Protein AF-A0A7S3MYE1-F1 (afdb_monomer)

Secondary structure (DSSP, 8-state):
---TTPPPTT-TT---SS-EEEE-S---GGGEEE-SS-TT-EEE---TT-EEEETHHHHHHHHHHTTEETTSSSTT--EE-GGGSPPHHHHHHHHHHHHHHHHHHHSPPP-

Foldseek 3Di:
DPDPPDDPPPPLPDDDPFAFDFALLAPAPVQWDADPVDRVDIDGDDSVVTDGDTPVNNLVNHLLNQQWDCAVPHDRDIDGDPVRRDDPVRSVVSVVVVVVVCCVPPRDDDD

InterPro domains:
  IPR011009 Protein kinase-like domain superfamily [SSF56112] (16-104)

Nearest PDB structures (foldseek):
  2cko-assembly1_A  TM=8.639E-01  e=6.666E-05  Homo sapiens
  4da5-assembly1_B  TM=8.376E-01  e=7.583E-05  Homo sapiens
  2ig7-assembly1_B  TM=8.451E-01  e=2.750E-04  Homo sapiens
  3feg-assembly1_A-2  TM=8.734E-01  e=5.958E-04  Homo sapiens
  3lq3-assembly1_A-2  TM=8.688E-01  e=8.223E-04  Homo sapiens

Sequence (111 aa):
IPKQNKPSRFDPSYINEFPNVLTHNDCHQNNIMMSTRNNLDFILIDFEYAGWNPMAMDVACYINETMNDNSYPGDNGIKWYLTNLMTLREQEEFIKTYLKQYFLNYMPQKE

Structure (mmCIF, N/CA/C/O backbone):
data_AF-A0A7S3MYE1-F1
#
_entry.id   AF-A0A7S3MYE1-F1
#
loop_
_atom_site.group_PDB
_atom_site.id
_atom_site.type_symbol
_atom_site.label_atom_id
_atom_site.label_alt_id
_atom_site.label_comp_id
_atom_site.label_asym_id
_atom_site.label_entity_id
_atom_site.label_seq_id
_atom_site.pdbx_PDB_ins_code
_atom_site.Cartn_x
_atom_site.Cartn_y
_atom_site.Cartn_z
_atom_site.occupancy
_atom_site.B_iso_or_equiv
_atom_site.auth_seq_id
_atom_site.auth_comp_id
_atom_site.auth_asym_id
_atom_site.auth_atom_id
_atom_site.pdbx_PDB_model_num
ATOM 1 N N . ILE A 1 1 ? 10.207 22.546 23.606 1.00 39.53 1 ILE A N 1
ATOM 2 C CA . ILE A 1 1 ? 9.241 23.671 23.681 1.00 39.53 1 ILE A CA 1
ATOM 3 C C . ILE A 1 1 ? 7.837 23.077 23.588 1.00 39.53 1 ILE A C 1
ATOM 5 O O . ILE A 1 1 ? 7.525 22.507 22.545 1.00 39.53 1 ILE A O 1
ATOM 9 N N . PRO A 1 2 ? 7.019 23.108 24.651 1.00 31.72 2 PRO A N 1
ATOM 10 C CA . PRO A 1 2 ? 5.644 22.627 24.584 1.00 31.72 2 PRO A CA 1
ATOM 11 C C . PRO A 1 2 ? 4.857 23.581 23.680 1.00 31.72 2 PRO A C 1
ATOM 13 O O . PRO A 1 2 ? 4.747 24.767 23.979 1.00 31.72 2 PRO A O 1
ATOM 16 N N . LYS A 1 3 ? 4.362 23.090 22.540 1.00 45.97 3 LYS A N 1
ATOM 17 C CA . LYS A 1 3 ? 3.501 23.882 21.653 1.00 45.97 3 LYS A CA 1
ATOM 18 C C . LYS A 1 3 ? 2.119 23.977 22.305 1.00 45.97 3 LYS A C 1
ATOM 20 O O . LYS A 1 3 ? 1.368 23.004 22.283 1.00 45.97 3 LYS A O 1
ATOM 25 N N . GLN A 1 4 ? 1.827 25.119 22.926 1.00 45.72 4 GLN A N 1
ATOM 26 C CA . GLN A 1 4 ? 0.470 25.506 23.321 1.00 45.72 4 GLN A CA 1
ATOM 27 C C . GLN A 1 4 ? -0.442 25.419 22.079 1.00 45.72 4 GLN A C 1
ATOM 29 O O . GLN A 1 4 ? 0.008 25.747 20.982 1.00 45.72 4 GLN A O 1
ATOM 34 N N . ASN A 1 5 ? -1.680 24.941 22.249 1.00 54.69 5 ASN A N 1
ATOM 35 C CA . ASN A 1 5 ? -2.695 24.664 21.208 1.00 54.69 5 ASN A CA 1
ATOM 36 C C . ASN A 1 5 ? -2.668 23.284 20.528 1.00 54.69 5 ASN A C 1
ATOM 38 O O . ASN A 1 5 ? -3.237 23.134 19.449 1.00 54.69 5 ASN A O 1
ATOM 42 N N . LYS A 1 6 ? -2.078 22.247 21.134 1.00 49.06 6 LYS A N 1
ATOM 43 C CA . LYS A 1 6 ? -2.459 20.882 20.738 1.00 49.06 6 LYS A CA 1
ATOM 44 C C . LYS A 1 6 ? -3.740 20.499 21.486 1.00 49.06 6 LYS A C 1
ATOM 46 O O . LYS A 1 6 ? -3.702 20.529 22.719 1.00 49.06 6 LYS A O 1
ATOM 51 N N . PRO A 1 7 ? -4.845 20.164 20.792 1.00 50.69 7 PRO A N 1
ATOM 52 C CA . PRO A 1 7 ? -6.006 19.577 21.448 1.00 50.69 7 PRO A CA 1
ATOM 53 C C . PRO A 1 7 ? -5.544 18.367 22.256 1.00 50.69 7 PRO A C 1
ATOM 55 O O . PRO A 1 7 ? -4.551 17.712 21.909 1.00 50.69 7 PRO A O 1
ATOM 58 N N . SER A 1 8 ? -6.201 18.134 23.393 1.00 48.19 8 SER A N 1
ATOM 59 C CA . SER A 1 8 ? -5.836 17.021 24.262 1.00 48.19 8 SER A CA 1
ATOM 60 C C . SER A 1 8 ? -5.805 15.747 23.413 1.00 48.19 8 SER A C 1
ATOM 62 O O . SER A 1 8 ? -6.677 15.549 22.569 1.00 48.19 8 SER A O 1
ATOM 64 N N . ARG A 1 9 ? -4.807 14.880 23.624 1.00 48.88 9 ARG A N 1
ATOM 65 C CA . ARG A 1 9 ? -4.650 13.598 22.903 1.00 48.88 9 ARG A CA 1
ATOM 66 C C . ARG A 1 9 ? -5.900 12.696 22.963 1.00 48.88 9 ARG A C 1
ATOM 68 O O . ARG A 1 9 ? -5.924 11.675 22.291 1.00 48.88 9 ARG A O 1
ATOM 75 N N . PHE A 1 10 ? -6.885 13.072 23.778 1.00 52.28 10 PHE A N 1
ATOM 76 C CA . PHE A 1 10 ? -8.101 12.346 24.102 1.00 52.28 10 PHE A CA 1
ATOM 77 C C . PHE A 1 10 ? -9.366 13.197 23.916 1.00 52.28 10 PHE A C 1
ATOM 79 O O . PHE A 1 10 ? -10.392 12.850 24.486 1.00 52.28 10 PHE A O 1
ATOM 86 N N . ASP A 1 11 ? -9.313 14.316 23.180 1.00 62.06 11 ASP A N 1
ATOM 87 C CA . ASP A 1 11 ? -10.533 15.024 22.779 1.00 62.06 11 ASP A CA 1
ATOM 88 C C . ASP A 1 11 ? -11.254 14.188 21.708 1.00 62.06 11 ASP A C 1
ATOM 90 O O . ASP A 1 11 ? -10.748 14.096 20.587 1.00 62.06 11 ASP A O 1
ATOM 94 N N . PRO A 1 12 ? -12.418 13.580 22.008 1.00 59.50 12 PRO A N 1
ATOM 95 C CA . PRO A 1 12 ? -13.128 12.734 21.050 1.00 59.50 12 PRO A CA 1
ATOM 96 C C . PRO A 1 12 ? -13.668 13.526 19.852 1.00 59.50 12 PRO A C 1
ATOM 98 O O . PRO A 1 12 ? -14.007 12.942 18.826 1.00 59.50 12 PRO A O 1
ATOM 101 N N . SER A 1 13 ? -13.766 14.855 19.974 1.00 66.88 13 SER A N 1
ATOM 102 C CA . SER A 1 13 ? -14.210 15.744 18.900 1.00 66.88 13 SER A CA 1
ATOM 103 C C . SER A 1 13 ? -13.078 16.156 17.953 1.00 66.88 13 SER A C 1
ATOM 105 O O . SER A 1 13 ? -13.348 16.645 16.852 1.00 66.88 13 SER A O 1
ATOM 107 N N . TYR A 1 14 ? -11.818 15.929 18.343 1.00 69.06 14 TYR A N 1
ATOM 108 C CA . TYR A 1 14 ? -10.657 16.250 17.525 1.00 69.06 14 TYR A CA 1
ATOM 109 C C . TYR A 1 14 ? -10.366 15.139 16.514 1.00 69.06 14 TYR A C 1
ATOM 111 O O . TYR A 1 14 ? -9.882 14.060 16.853 1.00 69.06 14 TYR A O 1
ATOM 119 N N . ILE A 1 15 ? -10.601 15.441 15.238 1.00 69.38 15 ILE A N 1
ATOM 120 C CA . ILE A 1 15 ? -10.188 14.585 14.128 1.00 69.38 15 ILE A CA 1
ATOM 121 C C . ILE A 1 15 ? -8.760 14.975 13.749 1.00 69.38 15 ILE A C 1
ATOM 123 O O . ILE A 1 15 ? -8.517 16.063 13.229 1.00 69.38 15 ILE A O 1
ATOM 127 N N . ASN A 1 16 ? -7.803 14.084 14.010 1.00 74.06 16 ASN A N 1
ATOM 128 C CA . ASN A 1 16 ? -6.466 14.231 13.454 1.00 74.06 16 ASN A CA 1
ATOM 129 C C . ASN A 1 16 ? -6.491 13.778 11.989 1.00 74.06 16 ASN A C 1
ATOM 131 O O . ASN A 1 16 ? -6.605 12.586 11.722 1.00 74.06 16 ASN A O 1
ATOM 135 N N . GLU A 1 17 ? -6.364 14.725 11.061 1.00 73.12 17 GLU A N 1
ATOM 136 C CA . GLU A 1 17 ? -6.299 14.467 9.613 1.00 73.12 17 GLU A CA 1
ATOM 137 C C . GLU A 1 17 ? -5.085 13.606 9.218 1.00 73.12 17 GLU A C 1
ATOM 139 O O . GLU A 1 17 ? -5.113 12.928 8.194 1.00 73.12 17 GLU A O 1
ATOM 144 N N . PHE A 1 18 ? -4.039 13.589 10.054 1.00 79.00 18 PHE A N 1
ATOM 145 C CA . PHE A 1 18 ? -2.818 12.806 9.864 1.00 79.00 18 PHE A CA 1
ATOM 146 C C . PHE A 1 18 ? -2.522 11.975 11.123 1.00 79.00 18 PHE A C 1
ATOM 148 O O . PHE A 1 18 ? -1.613 12.301 11.9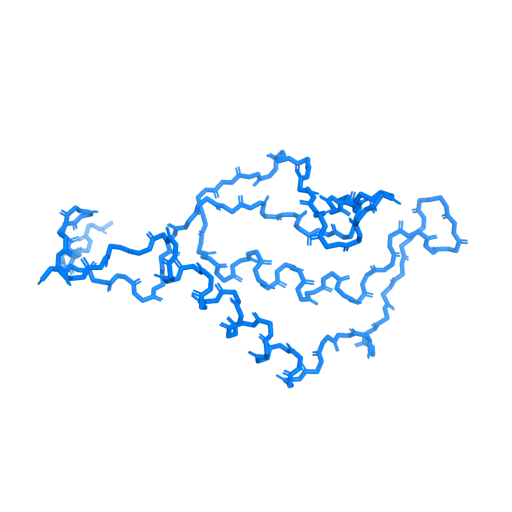01 1.00 79.00 18 PHE A O 1
ATOM 155 N N . PRO A 1 19 ? -3.319 10.924 11.394 1.00 85.75 19 PRO A N 1
ATOM 156 C CA . PRO A 1 19 ? -3.169 10.129 12.598 1.00 85.75 19 PRO A CA 1
ATO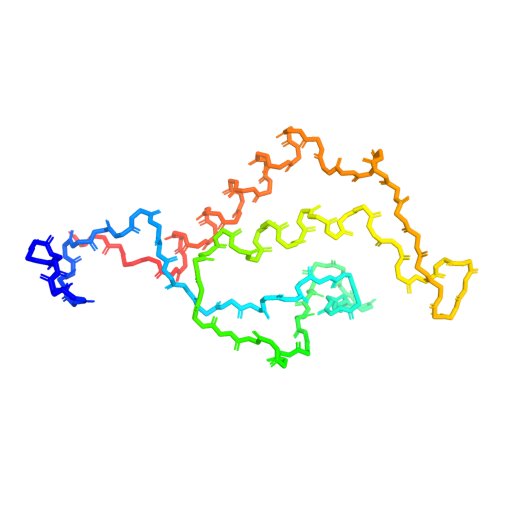M 157 C C . PRO A 1 19 ? -1.870 9.324 12.572 1.00 85.75 19 PRO A C 1
ATOM 159 O O . PRO A 1 19 ? -1.470 8.763 11.547 1.00 85.75 19 PRO A O 1
ATOM 162 N N . ASN A 1 20 ? -1.238 9.234 13.743 1.00 90.62 20 ASN A N 1
ATOM 163 C CA . ASN A 1 20 ? -0.263 8.184 13.988 1.00 90.62 20 ASN A CA 1
ATOM 164 C C . ASN A 1 20 ? -1.034 6.905 14.308 1.00 90.62 20 ASN A C 1
ATOM 166 O O . ASN A 1 20 ? -1.874 6.903 15.209 1.00 90.62 20 ASN A O 1
ATOM 170 N N . VAL A 1 21 ? -0.731 5.839 13.583 1.00 91.38 21 VAL A N 1
ATOM 171 C CA . VAL A 1 21 ? -1.329 4.513 13.751 1.00 91.38 21 VAL A CA 1
ATOM 172 C C . VAL A 1 21 ? -0.233 3.508 14.081 1.00 91.38 21 VAL A C 1
ATOM 174 O O . VAL A 1 21 ? 0.957 3.826 13.991 1.00 91.38 21 VAL A O 1
ATOM 177 N N . LEU A 1 22 ? -0.626 2.308 14.503 1.00 94.31 22 LEU A N 1
ATOM 178 C CA . LEU A 1 22 ? 0.316 1.201 14.530 1.00 94.31 22 LEU A CA 1
ATOM 179 C C . LEU A 1 22 ? 0.614 0.829 13.077 1.00 94.31 22 LEU A C 1
ATOM 181 O O . LEU A 1 22 ? -0.292 0.461 12.335 1.00 94.31 22 LEU A O 1
ATOM 185 N N . THR A 1 23 ? 1.869 0.996 12.695 1.00 96.38 23 THR A N 1
ATOM 186 C CA . THR A 1 23 ? 2.382 0.756 11.345 1.00 96.38 23 THR A CA 1
ATOM 187 C C . THR A 1 23 ? 3.291 -0.461 11.349 1.00 96.38 23 THR A C 1
ATOM 189 O O . THR A 1 23 ? 3.910 -0.757 12.375 1.00 96.38 23 THR A O 1
ATOM 192 N N . HIS A 1 24 ? 3.372 -1.151 10.217 1.00 97.69 24 HIS A N 1
ATOM 193 C CA . HIS A 1 24 ? 4.317 -2.240 9.985 1.00 97.69 24 HIS A CA 1
ATOM 194 C C . HIS A 1 24 ? 5.743 -1.713 9.770 1.00 97.69 24 HIS A C 1
ATOM 196 O O . HIS A 1 24 ? 6.702 -2.324 10.225 1.00 97.69 24 HIS A O 1
ATOM 202 N N . ASN A 1 25 ? 5.867 -0.567 9.093 1.00 97.56 25 ASN A N 1
ATOM 203 C CA . ASN A 1 25 ? 7.093 0.105 8.647 1.00 97.56 25 ASN A CA 1
ATOM 204 C C . ASN A 1 25 ? 7.985 -0.682 7.672 1.00 97.56 25 ASN A C 1
ATOM 206 O O . ASN A 1 25 ? 9.026 -0.160 7.283 1.00 97.56 25 ASN A O 1
ATOM 210 N N . ASP A 1 26 ? 7.575 -1.880 7.257 1.00 96.88 26 ASP A N 1
ATOM 211 C CA . ASP A 1 26 ? 8.350 -2.757 6.367 1.00 96.88 26 ASP A CA 1
ATOM 212 C C . ASP A 1 26 ? 7.434 -3.654 5.514 1.00 96.88 26 ASP A C 1
ATOM 214 O O . ASP A 1 26 ? 7.535 -4.880 5.462 1.00 96.88 26 ASP A O 1
ATOM 218 N N . CYS A 1 27 ? 6.424 -3.028 4.909 1.00 93.94 27 CYS A N 1
ATOM 219 C CA . CYS A 1 27 ? 5.401 -3.724 4.136 1.00 93.94 27 CYS A CA 1
ATOM 220 C C . CYS A 1 27 ? 5.901 -3.981 2.705 1.00 93.94 27 CYS A C 1
ATOM 222 O O . CYS A 1 27 ? 5.498 -3.294 1.768 1.00 93.94 27 CYS A O 1
ATOM 224 N N . HIS A 1 28 ? 6.799 -4.953 2.542 1.00 92.81 28 HIS A N 1
ATOM 225 C CA . HIS A 1 28 ? 7.274 -5.429 1.238 1.00 92.81 28 HIS A CA 1
ATOM 226 C C . HIS A 1 28 ? 6.695 -6.812 0.898 1.00 92.81 28 HIS A C 1
ATOM 228 O O . HIS A 1 28 ? 6.145 -7.510 1.748 1.00 92.81 28 HIS A O 1
ATOM 234 N N . GLN A 1 29 ? 6.815 -7.234 -0.363 1.00 91.50 29 GLN A N 1
ATOM 235 C CA . GLN A 1 29 ? 6.150 -8.421 -0.914 1.00 91.50 29 GLN A CA 1
ATOM 236 C C . GLN A 1 29 ? 6.423 -9.728 -0.154 1.00 91.50 29 GLN A C 1
ATOM 238 O O . GLN A 1 29 ? 5.554 -10.594 -0.123 1.00 91.50 29 GLN A O 1
ATOM 243 N N . ASN A 1 30 ? 7.591 -9.876 0.479 1.00 93.06 30 ASN A N 1
ATOM 244 C CA . ASN A 1 30 ? 7.931 -11.104 1.207 1.00 93.06 30 ASN A CA 1
ATOM 245 C C . ASN A 1 30 ? 7.287 -11.155 2.604 1.00 93.06 30 ASN A C 1
ATOM 247 O O . ASN A 1 30 ? 7.136 -12.244 3.152 1.00 93.06 30 ASN A O 1
ATOM 251 N N . ASN A 1 31 ? 6.837 -10.011 3.131 1.00 96.81 31 ASN A N 1
ATOM 252 C CA . ASN A 1 31 ? 6.114 -9.909 4.402 1.00 96.81 31 ASN A CA 1
ATOM 253 C C . ASN A 1 31 ? 4.589 -10.003 4.223 1.00 96.81 31 ASN A C 1
ATOM 255 O O . ASN A 1 31 ? 3.836 -9.932 5.194 1.00 96.81 31 ASN A O 1
ATOM 259 N N . ILE A 1 32 ? 4.116 -10.199 2.986 1.00 95.88 32 ILE A N 1
ATOM 260 C CA . ILE A 1 32 ? 2.702 -10.367 2.644 1.00 95.88 32 ILE A CA 1
ATOM 261 C C . ILE A 1 32 ? 2.493 -11.793 2.137 1.00 95.88 32 ILE A C 1
ATOM 263 O O . ILE A 1 32 ? 2.738 -12.107 0.973 1.00 95.88 32 ILE A O 1
ATOM 267 N N . MET A 1 33 ? 2.003 -12.676 3.004 1.00 96.56 33 MET A N 1
ATOM 268 C CA . MET A 1 33 ? 1.693 -14.046 2.606 1.00 96.56 33 MET A CA 1
ATOM 269 C C . MET A 1 33 ? 0.251 -14.153 2.122 1.00 96.56 33 MET A C 1
ATOM 271 O O . MET A 1 33 ? -0.676 -13.642 2.748 1.00 96.56 33 MET A O 1
ATOM 275 N N . MET A 1 34 ? 0.060 -14.875 1.023 1.00 97.06 34 MET A N 1
ATOM 276 C CA . MET A 1 34 ? -1.247 -15.162 0.441 1.00 97.06 34 MET A CA 1
ATOM 277 C C . MET A 1 34 ? -1.606 -16.631 0.669 1.00 97.06 34 MET A C 1
ATOM 279 O O . MET A 1 34 ? -0.787 -17.526 0.446 1.00 97.06 34 MET A O 1
ATOM 283 N N . SER A 1 35 ? -2.840 -16.899 1.087 1.00 95.88 35 SER A N 1
ATOM 284 C CA . SER A 1 35 ? -3.335 -18.268 1.226 1.00 95.88 35 SER A CA 1
ATOM 285 C C . SER A 1 35 ? -3.390 -18.981 -0.128 1.00 95.88 35 SER A C 1
ATOM 287 O O . SER A 1 35 ? -3.897 -18.461 -1.119 1.00 95.88 35 SER A O 1
ATOM 289 N N . THR A 1 36 ? -2.942 -20.237 -0.159 1.00 96.19 36 THR A N 1
ATOM 290 C CA . THR A 1 36 ? -3.017 -21.092 -1.357 1.00 96.19 36 THR A CA 1
ATOM 291 C C . THR A 1 36 ? -4.431 -21.589 -1.653 1.00 96.19 36 THR A C 1
ATOM 293 O O . THR A 1 36 ? -4.693 -22.083 -2.748 1.00 96.19 36 THR A O 1
ATOM 296 N N . ARG A 1 37 ? -5.351 -21.479 -0.686 1.00 96.69 37 ARG A N 1
ATOM 297 C CA . ARG A 1 37 ? -6.756 -21.891 -0.839 1.00 96.69 37 ARG A CA 1
ATOM 298 C C . ARG A 1 37 ? -7.662 -20.744 -1.280 1.00 96.69 37 ARG A C 1
ATOM 300 O O . ARG A 1 37 ? -8.683 -21.002 -1.907 1.00 96.69 37 ARG A O 1
ATOM 307 N N . ASN A 1 38 ? -7.305 -19.508 -0.933 1.00 95.44 38 ASN A N 1
ATOM 308 C CA . ASN A 1 38 ? -8.065 -18.305 -1.250 1.00 95.44 38 ASN A CA 1
ATOM 309 C C . ASN A 1 38 ? -7.099 -17.129 -1.438 1.00 95.44 38 ASN A C 1
ATOM 311 O O . ASN A 1 38 ? -6.507 -16.651 -0.477 1.00 95.44 38 ASN A O 1
ATOM 315 N N . ASN A 1 39 ? -6.965 -16.642 -2.670 1.00 93.00 39 ASN A N 1
ATOM 316 C CA . ASN A 1 39 ? -6.031 -15.568 -3.012 1.00 93.00 39 ASN A CA 1
ATOM 317 C C . ASN A 1 39 ? -6.474 -14.171 -2.543 1.00 93.00 39 ASN A C 1
ATOM 319 O O . ASN A 1 39 ? -5.777 -13.199 -2.808 1.00 93.00 39 ASN A O 1
ATOM 323 N N . LEU A 1 40 ? -7.630 -14.059 -1.886 1.00 92.94 40 LEU A N 1
ATOM 324 C CA . LEU A 1 40 ? -8.077 -12.839 -1.214 1.00 92.94 40 LEU A CA 1
ATOM 325 C C . LEU A 1 40 ? -7.688 -12.816 0.270 1.00 92.94 40 LEU A C 1
ATOM 327 O O . LEU A 1 40 ? -7.788 -11.770 0.909 1.00 92.94 40 LEU A O 1
ATOM 331 N N . ASP A 1 41 ? -7.242 -13.954 0.811 1.00 95.75 41 ASP A N 1
ATOM 332 C CA . ASP A 1 41 ? -6.823 -14.067 2.202 1.00 95.75 41 ASP A CA 1
ATOM 333 C C . ASP A 1 41 ? -5.320 -13.814 2.297 1.00 95.75 41 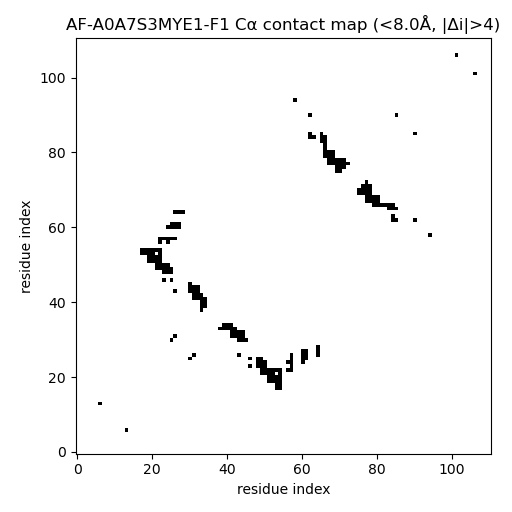ASP A C 1
ATOM 335 O O . ASP A 1 41 ? -4.494 -14.671 1.956 1.00 95.75 41 ASP A O 1
ATOM 339 N N . PHE A 1 42 ? -4.985 -12.625 2.788 1.00 95.50 42 PHE A N 1
ATOM 340 C CA . PHE A 1 42 ? -3.618 -12.192 3.037 1.00 95.50 42 PHE A CA 1
ATOM 341 C C . PHE A 1 42 ? -3.341 -12.105 4.534 1.00 95.50 42 PHE A C 1
ATOM 343 O O . PHE A 1 42 ? -4.212 -11.730 5.321 1.00 95.50 42 PHE A O 1
ATOM 350 N N . ILE A 1 43 ? -2.105 -12.408 4.919 1.00 96.19 43 ILE A N 1
ATOM 351 C CA . ILE A 1 43 ? -1.586 -12.164 6.263 1.00 96.19 43 ILE A CA 1
ATOM 352 C C . ILE A 1 43 ? -0.271 -11.396 6.166 1.00 96.19 43 ILE A C 1
ATOM 354 O O . ILE A 1 43 ? 0.556 -11.670 5.297 1.00 96.19 43 ILE A O 1
ATOM 358 N N . LEU A 1 44 ? -0.097 -10.436 7.070 1.00 96.62 44 LEU A N 1
ATOM 359 C CA . LEU A 1 44 ? 1.161 -9.723 7.258 1.00 96.62 44 LEU A CA 1
ATOM 360 C C . LEU A 1 44 ? 1.998 -10.453 8.311 1.00 96.62 44 LEU A C 1
ATOM 362 O O . LEU A 1 44 ? 1.443 -10.964 9.290 1.00 96.62 44 LEU A O 1
ATOM 366 N N . ILE A 1 45 ? 3.309 -10.503 8.111 1.00 97.81 45 ILE A N 1
ATOM 367 C CA . ILE A 1 45 ? 4.278 -11.116 9.026 1.00 97.81 45 ILE A CA 1
ATOM 368 C C . ILE A 1 45 ? 5.494 -10.214 9.206 1.00 97.81 45 ILE A C 1
ATOM 370 O O . ILE A 1 45 ? 5.651 -9.256 8.475 1.00 97.81 45 ILE A O 1
ATOM 374 N N . ASP A 1 46 ? 6.363 -10.574 10.147 1.00 97.56 46 ASP A N 1
ATOM 375 C CA . ASP A 1 46 ? 7.633 -9.883 10.393 1.00 97.56 46 ASP A CA 1
ATOM 376 C C . ASP A 1 46 ? 7.486 -8.416 10.844 1.00 97.56 46 ASP A C 1
ATOM 378 O O . ASP A 1 46 ? 7.855 -7.448 10.187 1.00 97.56 46 ASP A O 1
ATOM 382 N N . PHE A 1 47 ? 6.910 -8.248 12.036 1.00 97.56 47 PHE A N 1
ATOM 383 C CA . PHE A 1 47 ? 6.635 -6.946 12.650 1.00 97.56 47 PHE A CA 1
ATOM 384 C C . PHE A 1 47 ? 7.840 -6.371 13.418 1.00 97.56 47 PHE A C 1
ATOM 386 O O . PHE A 1 47 ? 7.652 -5.633 14.388 1.00 97.56 47 PHE A O 1
ATOM 393 N N . GLU A 1 48 ? 9.078 -6.704 13.047 1.00 97.81 48 GLU A N 1
ATOM 394 C CA . GLU A 1 48 ? 10.268 -6.264 13.791 1.00 97.81 48 GLU A CA 1
ATOM 395 C C . GLU A 1 48 ? 10.453 -4.735 13.798 1.00 97.81 48 GLU A C 1
ATOM 397 O O . GLU A 1 48 ? 10.919 -4.166 14.790 1.00 97.81 48 GLU A O 1
ATOM 402 N N . TYR A 1 49 ? 9.994 -4.060 12.738 1.00 97.06 49 TYR A N 1
ATOM 403 C CA . TYR A 1 49 ? 9.992 -2.599 12.611 1.00 97.06 49 TYR A CA 1
ATOM 404 C C . TYR A 1 49 ? 8.664 -1.946 13.013 1.00 97.06 49 TYR A C 1
ATOM 406 O O . TYR A 1 49 ? 8.510 -0.725 12.896 1.00 97.06 49 TYR A O 1
ATOM 414 N N . ALA A 1 50 ? 7.694 -2.719 13.504 1.00 97.56 50 ALA A N 1
ATOM 415 C CA . ALA A 1 50 ? 6.374 -2.191 13.795 1.00 97.56 50 ALA A CA 1
ATOM 416 C C . ALA A 1 50 ? 6.407 -1.129 14.902 1.00 97.56 50 ALA A C 1
ATOM 418 O O . ALA A 1 50 ? 7.105 -1.242 15.912 1.00 97.56 50 ALA A O 1
ATOM 419 N N . GLY A 1 51 ? 5.617 -0.072 14.730 1.00 96.62 51 GLY A N 1
ATOM 420 C CA . GLY A 1 51 ? 5.641 1.051 15.659 1.00 96.62 51 GLY A CA 1
ATOM 421 C C . GLY A 1 51 ? 4.602 2.121 15.371 1.00 96.62 51 GLY A C 1
ATOM 422 O O . GLY A 1 51 ? 3.880 2.075 14.379 1.00 96.62 51 GLY A O 1
ATOM 423 N N . TRP A 1 52 ? 4.515 3.103 16.266 1.00 96.25 52 TRP A N 1
ATOM 424 C CA . TRP A 1 52 ? 3.622 4.247 16.097 1.00 96.25 52 TRP A CA 1
ATOM 425 C C . TRP A 1 52 ? 4.220 5.255 15.116 1.00 96.25 52 TRP A C 1
ATOM 427 O O . TRP A 1 52 ? 5.180 5.946 15.458 1.00 96.25 52 TRP A O 1
ATOM 437 N N . ASN A 1 53 ? 3.626 5.382 13.934 1.00 95.75 53 ASN A N 1
ATOM 438 C CA . ASN A 1 53 ? 4.092 6.278 12.872 1.00 95.75 53 ASN A CA 1
ATOM 439 C C . ASN A 1 53 ? 2.886 6.878 12.121 1.00 95.75 53 ASN A C 1
ATOM 441 O O . ASN A 1 53 ? 1.774 6.358 12.269 1.00 95.75 53 ASN A O 1
ATOM 445 N N . PRO A 1 54 ? 3.030 7.971 11.343 1.00 94.00 54 PRO A N 1
ATOM 446 C CA . PRO A 1 54 ? 1.950 8.455 10.493 1.00 94.00 54 PRO A CA 1
ATOM 447 C C . PRO A 1 54 ? 1.455 7.346 9.567 1.00 94.00 54 PRO A C 1
ATOM 449 O O . PRO A 1 54 ? 2.262 6.640 8.967 1.00 94.00 54 PRO A O 1
ATOM 452 N N . MET A 1 55 ? 0.139 7.230 9.385 1.00 91.56 55 MET A N 1
ATOM 453 C C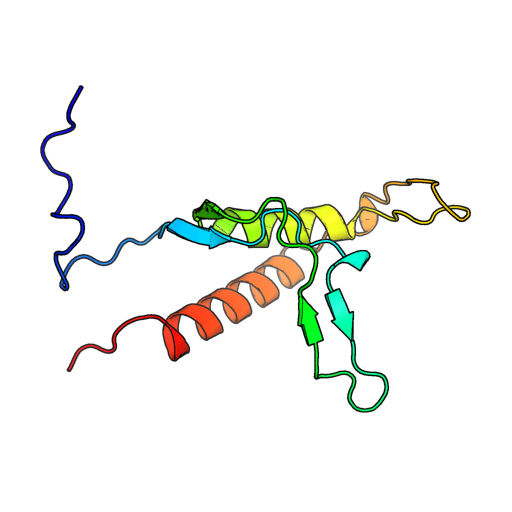A . MET A 1 55 ? -0.446 6.183 8.532 1.00 91.56 55 MET A CA 1
ATOM 454 C C . MET A 1 55 ? 0.074 6.195 7.086 1.00 91.56 55 MET A C 1
ATOM 456 O O . MET A 1 55 ? 0.086 5.165 6.422 1.00 91.56 55 MET A O 1
ATOM 460 N N . ALA A 1 56 ? 0.506 7.365 6.605 1.00 93.75 56 ALA A N 1
ATOM 461 C CA . ALA A 1 56 ? 1.091 7.527 5.282 1.00 93.75 56 ALA A CA 1
ATOM 462 C C . ALA A 1 56 ? 2.434 6.791 5.128 1.00 93.75 56 ALA A C 1
ATOM 464 O O . ALA A 1 56 ? 2.857 6.568 4.000 1.00 93.75 56 ALA A O 1
ATOM 465 N N . MET A 1 57 ? 3.094 6.409 6.230 1.00 95.75 57 MET A N 1
ATOM 466 C CA . MET A 1 57 ? 4.373 5.703 6.191 1.00 95.75 57 MET A CA 1
ATOM 467 C C . MET A 1 57 ? 4.237 4.324 5.543 1.00 95.75 57 MET A C 1
ATOM 469 O O . MET A 1 57 ? 4.934 4.059 4.571 1.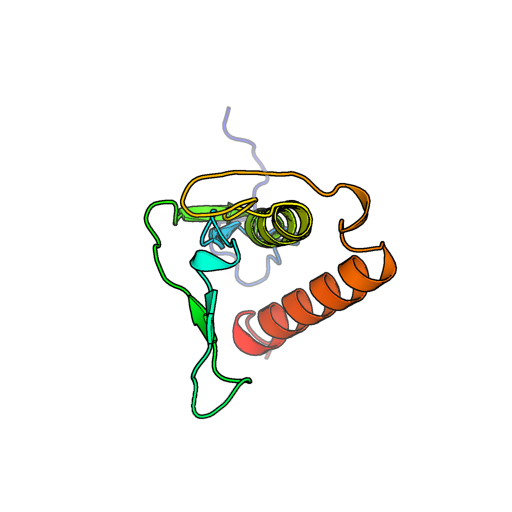00 95.75 57 MET A O 1
ATOM 473 N N . ASP A 1 58 ? 3.320 3.476 6.015 1.00 95.19 58 ASP A N 1
ATOM 474 C CA . ASP A 1 58 ? 3.116 2.138 5.432 1.00 95.19 58 ASP A CA 1
ATOM 475 C C . ASP A 1 58 ? 2.647 2.216 3.981 1.00 95.19 58 ASP A C 1
ATOM 477 O O . ASP A 1 58 ? 3.100 1.451 3.132 1.00 95.19 58 ASP A O 1
ATOM 481 N N . VAL A 1 59 ? 1.778 3.186 3.683 1.00 95.50 59 VAL A N 1
ATOM 482 C CA . VAL A 1 59 ? 1.302 3.447 2.321 1.00 95.50 59 VAL A CA 1
ATOM 483 C C . VAL A 1 59 ? 2.475 3.796 1.403 1.00 95.50 59 VAL A C 1
ATOM 485 O O . VAL A 1 59 ? 2.610 3.210 0.332 1.00 95.50 59 VAL A O 1
ATOM 488 N N . ALA A 1 60 ? 3.343 4.721 1.821 1.00 96.31 60 ALA A N 1
ATOM 489 C CA . ALA A 1 60 ? 4.512 5.121 1.045 1.00 96.31 60 ALA A CA 1
ATOM 490 C C . ALA A 1 60 ? 5.555 3.997 0.935 1.00 96.31 60 ALA A C 1
ATOM 492 O O . ALA A 1 60 ? 6.141 3.821 -0.130 1.00 96.31 60 ALA A O 1
ATOM 493 N N . CYS A 1 61 ? 5.766 3.231 2.010 1.00 96.12 61 CYS A N 1
ATOM 494 C CA . CYS A 1 61 ? 6.641 2.061 2.033 1.00 96.12 61 CYS A CA 1
ATOM 495 C C . CYS A 1 61 ? 6.206 1.048 0.967 1.00 96.12 61 CYS A C 1
ATOM 497 O O . CYS A 1 61 ? 6.979 0.763 0.055 1.00 96.12 61 CYS A O 1
ATOM 499 N N . TYR A 1 62 ? 4.940 0.622 0.989 1.00 96.69 62 TYR A N 1
ATOM 500 C CA . TYR A 1 62 ? 4.420 -0.343 0.020 1.00 96.69 62 TYR A CA 1
ATOM 501 C C . TYR A 1 62 ? 4.489 0.169 -1.428 1.00 96.69 62 TYR A C 1
ATOM 503 O O . TYR A 1 62 ? 4.894 -0.564 -2.328 1.00 96.69 62 TYR A O 1
ATOM 511 N N . ILE A 1 63 ? 4.145 1.444 -1.666 1.00 97.50 63 ILE A N 1
ATOM 512 C CA . ILE A 1 63 ? 4.259 2.057 -3.000 1.00 97.50 63 ILE A CA 1
ATOM 513 C C . ILE A 1 63 ? 5.709 2.000 -3.500 1.00 97.50 63 ILE A C 1
ATOM 515 O O . ILE A 1 63 ? 5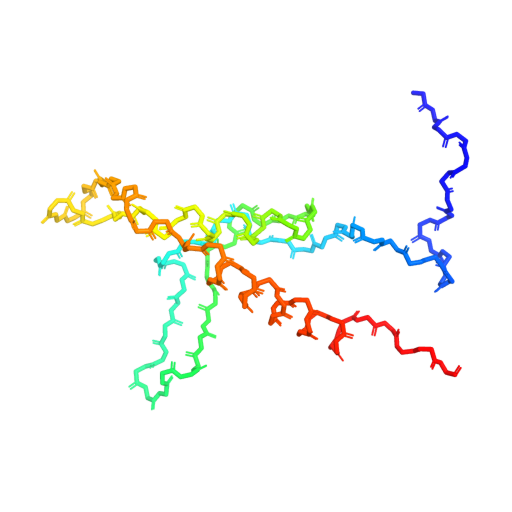.933 1.644 -4.655 1.00 97.50 63 ILE A O 1
ATOM 519 N N . ASN A 1 64 ? 6.696 2.314 -2.659 1.00 96.31 64 ASN A N 1
ATOM 520 C CA . ASN A 1 64 ? 8.104 2.270 -3.056 1.00 96.31 64 ASN A CA 1
ATOM 521 C C . ASN A 1 64 ? 8.579 0.842 -3.357 1.00 96.31 64 ASN A C 1
ATOM 523 O O . ASN A 1 64 ? 9.292 0.633 -4.341 1.00 96.31 64 ASN A O 1
ATOM 527 N N . GLU A 1 65 ? 8.141 -0.137 -2.564 1.00 96.25 65 GLU A N 1
ATOM 528 C CA . GLU A 1 65 ? 8.508 -1.546 -2.742 1.00 96.25 65 GLU A CA 1
ATOM 529 C C . GLU A 1 65 ? 7.972 -2.150 -4.048 1.00 96.25 65 GLU A C 1
ATOM 531 O O . GLU A 1 65 ? 8.530 -3.126 -4.539 1.00 96.25 65 GLU A O 1
ATOM 536 N N . THR A 1 66 ? 6.989 -1.527 -4.715 1.00 96.25 66 THR A N 1
ATOM 537 C CA . THR A 1 66 ? 6.563 -1.963 -6.065 1.00 96.25 66 THR A CA 1
ATOM 538 C C . THR A 1 66 ? 7.670 -1.897 -7.120 1.00 96.25 66 THR A C 1
ATOM 540 O O . THR A 1 66 ? 7.626 -2.617 -8.120 1.00 96.25 66 THR A O 1
ATOM 543 N N . MET A 1 67 ? 8.697 -1.073 -6.895 1.00 96.56 67 MET A N 1
ATOM 544 C CA . MET A 1 67 ? 9.878 -1.013 -7.756 1.00 96.56 67 MET A CA 1
ATOM 545 C C . MET A 1 67 ? 10.929 -2.071 -7.411 1.00 96.56 67 MET A C 1
ATOM 547 O O . MET A 1 67 ? 11.878 -2.230 -8.178 1.00 96.56 67 MET A O 1
ATOM 551 N N . ASN A 1 68 ? 10.826 -2.738 -6.263 1.00 94.81 68 ASN A N 1
ATOM 552 C CA . ASN A 1 68 ? 11.914 -3.509 -5.683 1.00 94.81 68 ASN A CA 1
ATOM 553 C C . ASN A 1 68 ? 11.710 -5.021 -5.851 1.00 94.81 68 ASN A C 1
ATOM 555 O O . ASN A 1 68 ? 10.798 -5.625 -5.287 1.00 94.81 68 ASN A O 1
ATOM 559 N N . ASP A 1 69 ? 12.605 -5.652 -6.605 1.00 92.62 69 ASP A N 1
ATOM 560 C CA . ASP A 1 69 ? 12.685 -7.103 -6.718 1.00 92.62 69 ASP A CA 1
ATOM 561 C C . ASP A 1 69 ? 13.818 -7.615 -5.825 1.00 92.62 69 ASP A C 1
ATOM 563 O O . ASP A 1 69 ? 14.994 -7.587 -6.201 1.00 92.62 69 ASP A O 1
ATOM 567 N N . ASN A 1 70 ? 13.439 -8.081 -4.635 1.00 89.12 70 ASN A N 1
ATOM 568 C CA . ASN A 1 70 ? 14.337 -8.647 -3.627 1.00 89.12 70 ASN A CA 1
ATOM 569 C C . ASN A 1 70 ? 14.742 -10.104 -3.928 1.00 89.12 70 ASN A C 1
ATOM 571 O O . ASN A 1 70 ? 15.141 -10.835 -3.022 1.00 89.12 70 ASN A O 1
ATOM 575 N N . SER A 1 71 ? 14.576 -10.571 -5.168 1.00 88.81 71 SER A N 1
ATOM 576 C CA . SER A 1 71 ? 14.943 -11.930 -5.573 1.00 88.81 71 SER A CA 1
ATOM 577 C C . SER A 1 71 ? 15.623 -11.990 -6.944 1.00 88.81 71 SER A C 1
ATOM 579 O O . SER A 1 71 ? 15.765 -13.077 -7.501 1.00 88.81 71 SER A O 1
ATOM 581 N N . TYR A 1 72 ? 16.070 -10.862 -7.513 1.00 87.06 72 TYR A N 1
ATOM 582 C CA . TYR A 1 72 ? 16.689 -10.831 -8.844 1.00 87.06 72 TYR A CA 1
ATOM 583 C C . TYR A 1 72 ? 18.227 -10.897 -8.813 1.00 87.06 72 TYR A C 1
ATOM 585 O O . TYR A 1 72 ? 18.848 -10.051 -8.173 1.00 87.06 72 TYR A O 1
ATOM 593 N N . PRO A 1 73 ? 18.895 -11.747 -9.628 1.00 85.88 73 PRO A N 1
ATOM 594 C CA . PRO A 1 73 ? 18.336 -12.757 -10.536 1.00 85.88 73 PRO A CA 1
ATOM 595 C C . PRO A 1 73 ? 18.049 -14.112 -9.849 1.00 85.88 73 PRO A C 1
ATOM 597 O O . PRO A 1 73 ? 17.734 -15.080 -10.537 1.00 85.88 73 PRO A O 1
ATOM 600 N N . GLY A 1 74 ? 18.202 -14.186 -8.523 1.00 77.56 74 GLY A N 1
ATOM 601 C CA . GLY A 1 74 ? 17.902 -15.322 -7.646 1.00 77.56 74 GLY A CA 1
ATOM 602 C C . GLY A 1 74 ? 18.356 -15.043 -6.202 1.00 77.56 74 GLY A C 1
ATOM 603 O O . GLY A 1 74 ? 19.074 -14.067 -5.963 1.00 77.56 74 GLY A O 1
ATOM 604 N N . ASP A 1 75 ? 17.966 -15.917 -5.267 1.00 74.81 75 ASP A N 1
ATOM 605 C CA . ASP A 1 75 ? 18.296 -15.934 -3.828 1.00 74.81 75 ASP A CA 1
ATOM 606 C C . ASP A 1 75 ? 18.273 -14.558 -3.131 1.00 74.81 75 ASP A C 1
ATOM 608 O O . ASP A 1 75 ? 17.213 -14.088 -2.732 1.00 74.81 75 ASP A O 1
ATOM 612 N N . ASN A 1 76 ? 19.441 -13.920 -2.988 1.00 76.44 76 ASN A N 1
ATOM 613 C CA . ASN A 1 76 ? 19.653 -12.688 -2.213 1.00 76.44 76 ASN A CA 1
ATOM 614 C C . ASN A 1 76 ? 19.953 -11.465 -3.098 1.00 76.44 76 ASN A C 1
ATOM 616 O O . ASN A 1 76 ? 20.544 -10.485 -2.640 1.00 76.44 76 ASN A O 1
ATOM 620 N N . GLY A 1 77 ? 19.665 -11.550 -4.395 1.00 86.12 77 GLY A N 1
ATOM 621 C CA . GLY A 1 77 ? 19.886 -10.444 -5.314 1.00 86.12 77 GLY A CA 1
ATOM 622 C C . GLY A 1 77 ? 18.781 -9.387 -5.219 1.00 86.12 77 GLY A C 1
ATOM 623 O O . GLY A 1 77 ? 17.614 -9.713 -5.027 1.00 86.12 77 GLY A O 1
ATOM 624 N N . ILE A 1 78 ? 19.157 -8.114 -5.362 1.00 90.75 78 ILE A N 1
ATOM 625 C CA . ILE A 1 78 ? 18.232 -6.976 -5.336 1.00 90.75 78 ILE A CA 1
ATOM 626 C C . ILE A 1 78 ? 18.335 -6.232 -6.661 1.00 90.75 78 ILE A C 1
ATOM 628 O O . ILE A 1 78 ? 19.437 -5.931 -7.136 1.00 90.75 78 ILE A O 1
ATOM 632 N N . LYS A 1 79 ? 17.186 -5.889 -7.246 1.00 94.44 79 LYS A N 1
ATOM 633 C CA . LYS A 1 79 ? 17.129 -5.004 -8.408 1.00 94.44 79 LYS A CA 1
ATOM 634 C C . LYS A 1 79 ? 15.934 -4.068 -8.353 1.00 94.44 79 LYS A C 1
ATOM 636 O O . LYS A 1 79 ? 14.812 -4.482 -8.088 1.00 94.44 79 LYS A O 1
ATOM 641 N N . TRP A 1 80 ? 16.181 -2.812 -8.717 1.00 95.06 80 TRP A N 1
ATOM 642 C CA . TRP A 1 80 ? 15.132 -1.811 -8.862 1.00 95.06 80 TRP A CA 1
ATOM 643 C C . TRP A 1 80 ? 14.673 -1.675 -10.310 1.00 95.06 80 TRP A C 1
ATOM 645 O O . TRP A 1 80 ? 15.474 -1.501 -11.233 1.00 95.06 80 TRP A O 1
ATOM 655 N N . TYR A 1 81 ? 13.360 -1.685 -10.485 1.00 95.88 81 TYR A N 1
ATOM 656 C CA . TYR A 1 81 ? 12.661 -1.431 -11.731 1.00 95.88 81 TYR A CA 1
ATOM 657 C C . TYR A 1 81 ? 11.831 -0.163 -11.562 1.00 95.88 81 TYR A C 1
ATOM 659 O O . TYR A 1 81 ? 10.653 -0.216 -11.231 1.00 95.88 81 TYR A O 1
ATOM 667 N N . LEU A 1 82 ? 12.446 1.001 -11.786 1.00 95.69 82 LEU A N 1
ATOM 668 C CA . LEU A 1 82 ? 11.795 2.300 -11.548 1.00 95.69 82 LEU A CA 1
ATOM 669 C C . LEU A 1 82 ? 10.505 2.495 -12.361 1.00 95.69 82 LEU A C 1
ATOM 671 O O . LEU A 1 82 ? 9.618 3.239 -11.959 1.00 95.69 82 LEU A O 1
ATOM 675 N N . THR A 1 83 ? 10.385 1.808 -13.498 1.00 97.12 83 THR A N 1
ATOM 676 C CA . THR A 1 83 ? 9.174 1.801 -14.328 1.00 97.12 83 THR A CA 1
ATOM 677 C C . THR A 1 83 ? 7.997 1.062 -13.694 1.00 97.12 83 THR A C 1
ATOM 679 O O . THR A 1 83 ? 6.884 1.211 -14.182 1.00 97.12 83 THR A O 1
ATOM 682 N N . ASN A 1 84 ? 8.233 0.273 -12.642 1.00 96.88 84 ASN A N 1
ATOM 683 C CA . ASN A 1 84 ? 7.202 -0.461 -11.910 1.00 96.88 84 ASN A CA 1
ATOM 684 C C . ASN A 1 84 ? 6.625 0.341 -10.739 1.00 96.88 84 ASN A C 1
ATOM 686 O O . ASN A 1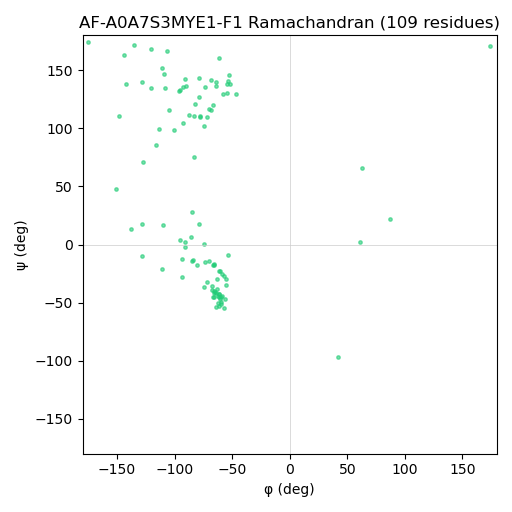 84 ? 5.721 -0.155 -10.073 1.00 96.88 84 ASN A O 1
ATOM 690 N N . LEU A 1 85 ? 7.121 1.561 -10.483 1.00 97.38 85 LEU A N 1
ATOM 691 C CA . LEU A 1 85 ? 6.483 2.444 -9.515 1.00 97.38 85 LEU A CA 1
ATOM 692 C C . LEU A 1 85 ? 5.017 2.599 -9.898 1.00 97.38 85 LEU A C 1
ATOM 694 O O . LEU A 1 85 ? 4.720 2.931 -11.049 1.00 97.38 85 LEU A O 1
ATOM 698 N N . MET A 1 86 ? 4.124 2.413 -8.926 1.00 97.69 86 MET A N 1
ATOM 699 C CA . MET A 1 86 ? 2.700 2.655 -9.134 1.00 97.69 86 MET A CA 1
ATOM 700 C C . MET A 1 86 ? 2.478 3.992 -9.846 1.00 97.69 86 MET A C 1
ATOM 702 O O . MET A 1 86 ? 2.980 5.039 -9.423 1.00 97.69 86 MET A O 1
ATOM 706 N N . THR A 1 87 ? 1.688 3.972 -10.911 1.00 97.88 87 THR A N 1
ATOM 707 C CA . THR A 1 87 ? 1.228 5.186 -11.581 1.00 97.88 87 THR A CA 1
ATOM 708 C C . THR A 1 87 ? 0.396 6.038 -10.622 1.00 97.88 87 THR A C 1
ATOM 710 O O . THR A 1 87 ? -0.164 5.539 -9.648 1.00 97.88 87 THR A O 1
ATOM 713 N N . LEU A 1 88 ? 0.233 7.332 -10.916 1.00 97.94 88 LEU A N 1
ATOM 714 C CA . LEU A 1 88 ? -0.596 8.217 -10.083 1.00 97.94 88 LEU A CA 1
ATOM 715 C C . LEU A 1 88 ? -2.026 7.689 -9.898 1.00 97.94 88 LEU A C 1
ATOM 717 O O . LEU A 1 88 ? -2.598 7.829 -8.823 1.00 97.94 88 LEU A O 1
ATOM 721 N N . ARG A 1 89 ? -2.578 7.038 -10.928 1.00 98.31 89 ARG A N 1
ATOM 722 C CA . ARG A 1 89 ? -3.901 6.412 -10.862 1.00 98.31 89 ARG A CA 1
ATOM 723 C C . ARG A 1 89 ? -3.922 5.228 -9.893 1.00 98.31 89 ARG A C 1
ATOM 725 O O . ARG A 1 89 ? -4.856 5.109 -9.113 1.00 98.31 89 ARG A O 1
ATOM 732 N N . GLU A 1 90 ? -2.920 4.354 -9.940 1.00 98.19 90 GLU A N 1
ATOM 733 C CA . GLU A 1 90 ? -2.830 3.202 -9.029 1.00 98.19 90 GLU A CA 1
ATOM 734 C C . GLU A 1 90 ? -2.615 3.650 -7.584 1.00 98.19 90 GLU A C 1
ATOM 736 O O . GLU A 1 90 ? -3.281 3.143 -6.684 1.00 98.19 90 GLU A O 1
ATOM 741 N N . GLN A 1 91 ? -1.762 4.657 -7.370 1.00 98.31 91 GLN A N 1
ATOM 742 C CA . GLN A 1 91 ? -1.577 5.271 -6.055 1.00 98.31 91 GLN A CA 1
ATOM 743 C C . GLN A 1 91 ? -2.891 5.858 -5.531 1.00 98.31 91 GLN A C 1
ATOM 745 O O . GLN A 1 91 ? -3.244 5.630 -4.378 1.00 98.31 91 GLN A O 1
ATOM 750 N N . GLU A 1 92 ? -3.644 6.581 -6.364 1.00 98.19 92 GLU A N 1
ATOM 751 C CA . GLU A 1 92 ? -4.932 7.160 -5.976 1.00 98.19 92 GLU A CA 1
ATOM 752 C C . GLU A 1 92 ? -5.947 6.081 -5.563 1.00 98.19 92 GLU A C 1
ATOM 754 O O . GLU A 1 92 ? -6.572 6.203 -4.508 1.00 98.19 92 GLU A O 1
ATOM 759 N N . GLU A 1 93 ? -6.090 5.012 -6.350 1.00 98.19 93 GLU A N 1
ATOM 760 C CA . GLU A 1 93 ? -6.989 3.895 -6.028 1.00 98.19 93 GLU A CA 1
ATOM 761 C C . GLU A 1 93 ? -6.562 3.163 -4.746 1.00 98.19 93 GLU A C 1
ATOM 763 O O . GLU A 1 93 ? -7.401 2.864 -3.887 1.00 98.19 93 GLU A O 1
ATOM 768 N N . PHE A 1 94 ? -5.258 2.930 -4.568 1.00 97.06 94 PHE A N 1
ATOM 769 C CA . PHE A 1 94 ? -4.706 2.312 -3.364 1.00 97.06 94 PHE A CA 1
ATOM 770 C C . PHE A 1 94 ? -4.961 3.171 -2.120 1.00 97.06 94 PHE A C 1
ATOM 772 O O . PHE A 1 94 ? -5.532 2.690 -1.140 1.00 97.06 94 PHE A O 1
ATOM 779 N N . ILE A 1 95 ? -4.626 4.464 -2.177 1.00 96.31 95 ILE A N 1
ATOM 780 C CA . ILE A 1 95 ? -4.809 5.415 -1.073 1.00 96.31 95 ILE A CA 1
ATOM 781 C C . ILE A 1 95 ? -6.290 5.545 -0.710 1.00 96.31 95 ILE A C 1
ATOM 783 O O . ILE A 1 95 ? -6.640 5.488 0.470 1.00 96.31 95 ILE A O 1
ATOM 787 N N . LYS A 1 96 ? -7.186 5.676 -1.697 1.00 96.19 96 LYS A N 1
ATOM 788 C CA . LYS A 1 96 ? -8.635 5.746 -1.446 1.00 96.19 96 LYS A CA 1
ATOM 789 C C . LYS A 1 96 ? -9.157 4.478 -0.786 1.00 96.19 96 LYS A C 1
ATOM 791 O O . LYS A 1 96 ? -9.952 4.572 0.148 1.00 96.19 96 LYS A O 1
ATOM 796 N N . THR A 1 97 ? -8.714 3.310 -1.243 1.00 95.81 97 THR A N 1
ATOM 797 C CA . THR A 1 97 ? -9.124 2.021 -0.671 1.00 95.81 97 THR A CA 1
ATOM 798 C C . THR A 1 97 ? -8.624 1.875 0.764 1.00 95.81 97 THR A C 1
ATOM 800 O O . THR A 1 97 ? -9.408 1.531 1.649 1.00 95.81 97 THR A O 1
ATOM 803 N N . TYR A 1 98 ? -7.361 2.224 1.018 1.00 93.94 98 TYR A N 1
ATOM 804 C CA . TYR A 1 98 ? -6.768 2.224 2.353 1.00 93.94 98 TYR A CA 1
ATOM 805 C C . TYR A 1 98 ? -7.515 3.158 3.312 1.00 93.94 98 TYR A C 1
ATOM 807 O O . TYR A 1 98 ? -7.952 2.731 4.380 1.00 93.94 98 TYR A O 1
ATOM 815 N N . LEU A 1 99 ? -7.738 4.415 2.912 1.00 91.88 99 LEU A N 1
ATOM 816 C CA . LEU A 1 99 ? -8.465 5.389 3.726 1.00 91.88 99 LEU A CA 1
ATOM 817 C C . LEU A 1 99 ? -9.906 4.945 3.965 1.00 91.88 99 LEU A C 1
ATOM 819 O O . LEU A 1 99 ? -10.373 4.998 5.099 1.00 91.88 99 LEU A O 1
ATOM 823 N N . LYS A 1 100 ? -10.605 4.452 2.937 1.00 92.56 100 LYS A N 1
ATOM 824 C CA . LYS A 1 100 ? -11.960 3.909 3.085 1.00 92.56 100 LYS A CA 1
ATOM 825 C C . LYS A 1 100 ? -11.989 2.789 4.125 1.00 92.56 100 LYS A C 1
ATOM 827 O O . LYS A 1 100 ? -12.840 2.817 5.008 1.00 92.56 100 LYS A O 1
ATOM 832 N N . GLN A 1 101 ? -11.055 1.841 4.059 1.00 91.44 101 GLN A N 1
ATOM 833 C CA . GLN A 1 101 ? -10.975 0.749 5.028 1.00 91.44 101 GLN A CA 1
ATOM 834 C C . GLN A 1 101 ? -10.652 1.259 6.438 1.00 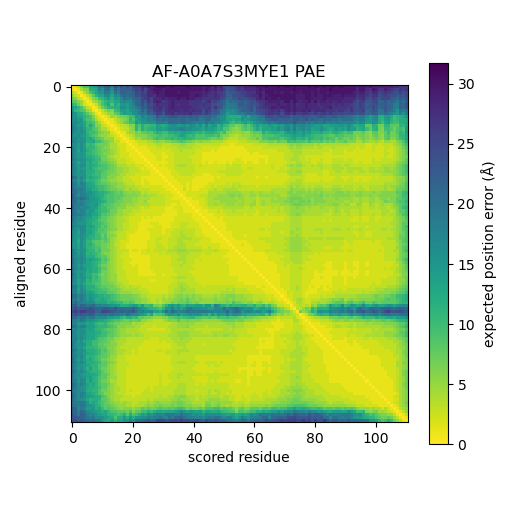91.44 101 GLN A C 1
ATOM 836 O O . GLN A 1 101 ? -11.263 0.805 7.405 1.00 91.44 101 GLN A O 1
ATOM 841 N N . TYR A 1 102 ? -9.743 2.228 6.563 1.00 88.62 102 TYR A N 1
ATOM 842 C CA . TYR A 1 102 ? -9.408 2.848 7.840 1.00 88.62 102 TYR A CA 1
ATOM 843 C C . TYR A 1 102 ? -10.620 3.547 8.474 1.00 88.62 102 TYR A C 1
ATOM 845 O O . TYR A 1 102 ? -10.992 3.246 9.608 1.00 88.62 102 TYR A O 1
ATOM 853 N N . PHE A 1 103 ? -11.286 4.429 7.724 1.00 86.06 103 PHE A N 1
ATOM 854 C CA . PHE A 1 103 ? -12.418 5.207 8.226 1.00 86.06 103 PHE A CA 1
ATOM 855 C C . PHE A 1 103 ? -13.649 4.348 8.530 1.00 86.06 103 PHE A C 1
ATOM 857 O O . PHE A 1 103 ? -14.344 4.627 9.500 1.00 86.06 103 PHE A O 1
ATOM 864 N N . LEU A 1 104 ? -13.920 3.304 7.739 1.00 87.38 104 LEU A N 1
ATOM 865 C CA . LEU A 1 104 ? -15.086 2.446 7.970 1.00 87.38 104 LEU A CA 1
ATOM 866 C C . LEU A 1 104 ? -14.944 1.549 9.203 1.00 87.38 104 LEU A C 1
ATOM 868 O O . LEU A 1 104 ? -15.952 1.254 9.838 1.00 87.38 104 LEU A O 1
ATOM 872 N N . ASN A 1 105 ? -13.726 1.106 9.529 1.00 87.31 105 ASN A N 1
ATOM 873 C CA . ASN A 1 105 ? -13.523 0.069 10.548 1.00 87.31 105 ASN A CA 1
ATOM 874 C C . ASN A 1 105 ? -12.845 0.564 11.830 1.00 87.31 105 ASN A C 1
ATOM 876 O O . ASN A 1 105 ? -12.973 -0.095 12.858 1.00 87.31 105 ASN A O 1
ATOM 880 N N . TYR A 1 106 ? -12.121 1.687 11.790 1.00 81.19 106 TYR A N 1
ATOM 881 C CA . TYR A 1 106 ? -11.270 2.118 12.907 1.00 81.19 106 TYR A CA 1
ATOM 882 C C . TYR A 1 106 ? -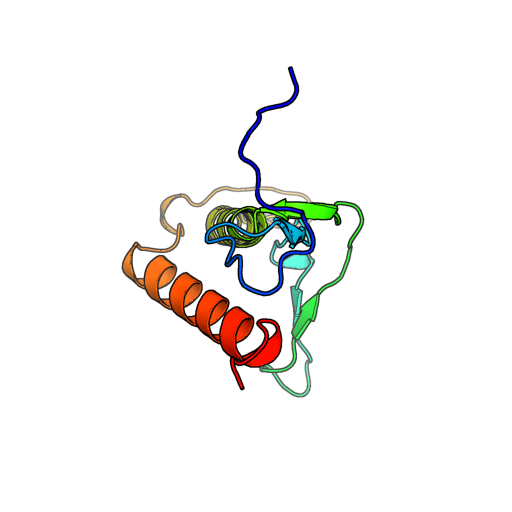11.506 3.557 13.373 1.00 81.19 106 TYR A C 1
ATOM 884 O O . TYR A 1 106 ? -10.992 3.938 14.425 1.00 81.19 106 TYR A O 1
ATOM 892 N N . MET A 1 107 ? -12.279 4.361 12.638 1.00 76.12 107 MET A N 1
ATOM 893 C CA . MET A 1 107 ? -12.691 5.685 13.107 1.00 76.12 107 MET A CA 1
ATOM 894 C C . MET A 1 107 ? -14.046 5.608 13.824 1.00 76.12 107 MET A C 1
ATOM 896 O O . MET A 1 107 ? -14.962 4.956 13.318 1.00 76.12 107 MET A O 1
ATOM 900 N N . PRO A 1 108 ? -14.204 6.276 14.984 1.00 69.25 108 PRO A N 1
ATOM 901 C CA . PRO A 1 108 ? -15.491 6.364 15.661 1.00 69.25 108 PRO A CA 1
ATOM 902 C C . PRO A 1 108 ? -16.533 7.001 14.739 1.00 69.25 108 PRO A C 1
ATOM 904 O O . PRO A 1 108 ? -16.294 8.072 14.173 1.00 69.25 108 PRO A O 1
ATOM 907 N N . GLN A 1 109 ? -17.695 6.367 14.598 1.00 63.81 109 GLN A N 1
ATOM 908 C CA . GLN A 1 109 ? -18.830 7.023 13.956 1.00 63.81 109 GLN A CA 1
ATOM 909 C C . GLN A 1 109 ? -19.388 8.070 14.923 1.00 63.81 109 GLN A C 1
ATOM 911 O O . GLN A 1 109 ? -19.500 7.810 16.120 1.00 63.81 109 GLN A O 1
ATOM 916 N N . LYS A 1 110 ? -19.694 9.271 14.420 1.00 60.78 110 LYS A N 1
ATOM 917 C CA . LYS A 1 110 ? -20.446 10.252 15.208 1.00 60.78 110 LYS A CA 1
ATOM 918 C C . LYS A 1 110 ? -21.857 9.699 15.410 1.00 60.78 110 LYS A C 1
ATOM 920 O O . LYS A 1 110 ? -22.524 9.424 14.414 1.00 60.78 110 LYS A O 1
ATOM 925 N N . GLU A 1 111 ? -22.246 9.510 16.669 1.00 53.00 111 GLU A N 1
ATOM 926 C CA . GLU A 1 111 ? -23.637 9.255 17.076 1.00 53.00 111 GLU A CA 1
ATOM 927 C C . GLU A 1 111 ? -24.552 10.431 16.709 1.00 53.00 111 GLU A C 1
ATOM 929 O O . GLU A 1 111 ? -24.086 11.597 16.781 1.00 53.00 111 GLU A O 1
#

Radius of gyration: 17.5 Å; Cα contacts (8 Å, |Δi|>4): 109; chains: 1; bounding box: 44×47×39 Å

pLDDT: mean 86.52, std 16.04, range [31.72, 98.31]

Organism: NCBI:txid197538

Solvent-accessible surface area (backbone atoms only — not comparable to full-atom values): 6893 Å² total; per-residue (Å²): 132,86,71,84,88,65,73,61,99,77,44,89,85,64,81,65,95,76,45,68,34,86,32,47,71,62,55,38,75,90,31,52,46,64,42,93,90,41,86,86,46,69,46,80,54,80,62,86,63,42,41,83,37,50,57,63,50,39,56,51,45,35,47,57,40,54,17,54,37,70,44,38,98,44,82,86,24,70,44,79,40,77,86,48,41,64,48,75,67,54,48,50,55,49,50,52,51,52,51,50,54,45,53,74,74,73,47,85,76,86,128

Mean predicted aligned error: 7.39 Å